Protein AF-A0A5N8YNA0-F1 (afdb_monomer)

Radius of gyration: 26.16 Å; Cα contacts (8 Å, |Δi|>4): 79; chains: 1; bounding box: 48×72×53 Å

Solvent-accessible surface area (backbone atoms only — not comparable to full-atom values): 9756 Å² total; per-residue (Å²): 136,85,87,89,78,88,77,93,72,82,58,94,90,51,89,80,83,80,86,78,63,90,90,73,64,70,81,87,75,69,88,70,89,67,92,73,86,73,81,62,95,44,101,78,60,67,81,63,88,49,55,92,20,52,41,80,66,86,53,82,101,70,38,66,44,75,40,62,75,53,34,50,51,56,52,51,52,49,51,49,53,54,43,52,50,54,51,56,63,51,47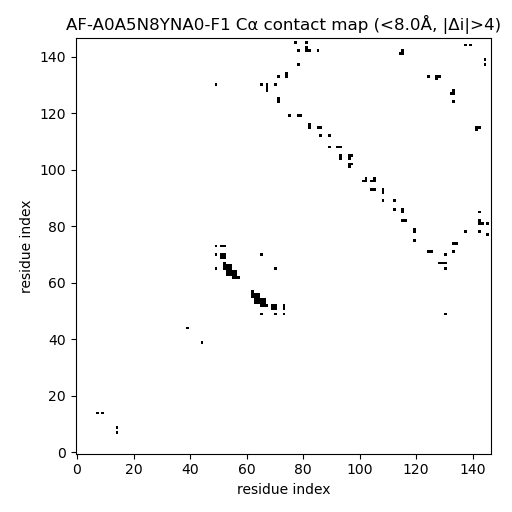,58,61,41,51,50,24,58,75,69,67,38,67,66,58,38,49,54,51,50,54,52,49,47,57,58,66,47,45,80,79,73,58,76,64,83,81,53,87,45,73,68,59,47,62,70,61,59,63,64,91,84,39,79,75,96,120

Sequence (147 aa):
MSLFARRTQLYEGYTVHIALDSSVLPYHLLGNGDPNHGSCFDPTCQDRYFRDALVWDGIAENNCRCDMPRARVIHMDRIRLVRDQALAELDVPFMLALEAGDPVEQQRITEEKQSLRDIPQTFDLSKYRTPNTLKASWPSEILPLPY

Secondary structure (DSSP, 8-state):
----------BTTB---PPP-GGG--GGG-----SS------TT---GGGGGGEEE--SSSS-EEE-HHHHHHHHHHHHHHHHHHHHHHTHHHHHHHHHHT-HHHHHHHHHHHHHHHHHHHH---TT--SHHHHHTT--TTTS----

Structure (mmCIF, N/CA/C/O backbone):
data_AF-A0A5N8YNA0-F1
#
_entry.id   AF-A0A5N8YNA0-F1
#
loop_
_atom_site.group_PDB
_atom_site.id
_atom_site.type_symbol
_atom_site.label_atom_id
_atom_site.label_alt_id
_atom_site.label_comp_id
_atom_site.label_asym_id
_atom_site.label_entity_id
_atom_site.label_seq_id
_atom_site.pdbx_PDB_ins_code
_atom_site.Cartn_x
_atom_site.Cartn_y
_atom_site.Cartn_z
_atom_site.occupancy
_atom_site.B_iso_or_equiv
_atom_site.auth_seq_id
_atom_site.auth_comp_id
_atom_site.auth_asym_id
_atom_site.auth_atom_id
_atom_site.pdbx_PDB_model_num
ATOM 1 N N . MET A 1 1 ? 29.051 -62.311 -0.668 1.00 38.31 1 MET A N 1
ATOM 2 C CA . MET A 1 1 ? 28.679 -60.902 -0.924 1.00 38.31 1 MET A CA 1
ATOM 3 C C . MET A 1 1 ? 27.684 -60.903 -2.082 1.00 38.31 1 MET A C 1
ATOM 5 O O . MET A 1 1 ? 28.098 -61.044 -3.218 1.00 38.31 1 MET A O 1
ATOM 9 N N . SER A 1 2 ? 26.406 -61.196 -1.812 1.00 31.84 2 SER A N 1
ATOM 10 C CA . SER A 1 2 ? 25.347 -60.251 -1.386 1.00 31.84 2 SER A CA 1
ATOM 11 C C . SER A 1 2 ? 24.934 -59.348 -2.555 1.00 31.84 2 SER A C 1
ATOM 13 O O . SER A 1 2 ? 25.617 -58.380 -2.847 1.00 31.84 2 SER A O 1
ATOM 15 N N . LEU A 1 3 ? 24.020 -59.836 -3.402 1.00 33.97 3 LEU A N 1
ATOM 16 C CA . LEU A 1 3 ? 22.564 -59.584 -3.345 1.00 33.97 3 LEU A CA 1
ATOM 17 C C . LEU A 1 3 ? 22.201 -58.228 -3.957 1.00 3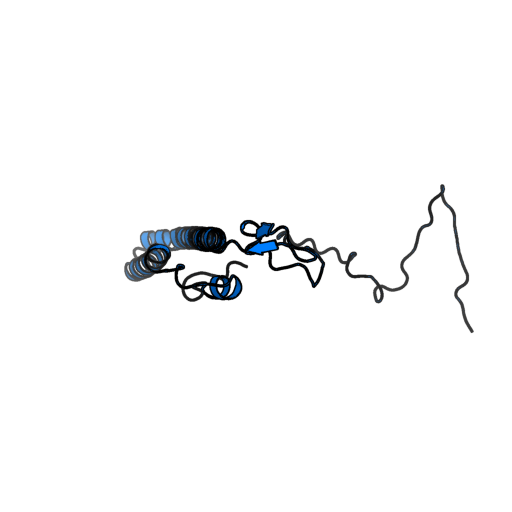3.97 3 LEU A C 1
ATOM 19 O O . LEU A 1 3 ? 22.049 -57.270 -3.226 1.00 33.97 3 LEU A O 1
ATOM 23 N N . PHE A 1 4 ? 22.004 -58.188 -5.275 1.00 35.81 4 PHE A N 1
ATOM 24 C CA . PHE A 1 4 ? 20.872 -57.489 -5.901 1.00 35.81 4 PHE A CA 1
ATOM 25 C C . PHE A 1 4 ? 20.588 -58.168 -7.244 1.00 35.81 4 PHE A C 1
ATOM 27 O O . PHE A 1 4 ? 20.894 -57.678 -8.325 1.00 35.81 4 PHE A O 1
ATOM 34 N N . ALA A 1 5 ? 20.056 -59.386 -7.150 1.00 37.16 5 ALA A N 1
ATOM 35 C CA . ALA A 1 5 ? 19.368 -60.027 -8.256 1.00 37.16 5 ALA A CA 1
ATOM 36 C C . ALA A 1 5 ? 17.862 -59.768 -8.121 1.00 37.16 5 ALA A C 1
ATOM 38 O O . ALA A 1 5 ? 17.338 -59.818 -7.008 1.00 37.16 5 ALA A O 1
ATOM 39 N N . ARG A 1 6 ? 17.196 -59.703 -9.286 1.00 39.69 6 ARG A N 1
ATOM 40 C CA . ARG A 1 6 ? 15.738 -59.768 -9.544 1.00 39.69 6 ARG A CA 1
ATOM 41 C C . ARG A 1 6 ? 15.031 -58.404 -9.484 1.00 39.69 6 ARG A C 1
ATOM 43 O O . ARG A 1 6 ? 15.315 -57.602 -8.616 1.00 39.69 6 ARG A O 1
ATOM 50 N N . ARG A 1 7 ? 14.066 -58.084 -10.349 1.00 37.31 7 ARG A N 1
ATOM 51 C CA . ARG A 1 7 ? 13.289 -58.877 -11.317 1.00 37.31 7 ARG A CA 1
ATOM 52 C C . ARG A 1 7 ? 12.689 -57.870 -12.308 1.00 37.31 7 ARG A C 1
ATOM 54 O O . ARG A 1 7 ? 11.945 -56.996 -11.883 1.00 37.31 7 ARG A O 1
ATOM 61 N N . THR A 1 8 ? 12.974 -57.970 -13.599 1.00 42.75 8 THR A N 1
ATOM 62 C CA . THR A 1 8 ? 12.179 -57.279 -14.623 1.00 42.75 8 THR A CA 1
ATOM 63 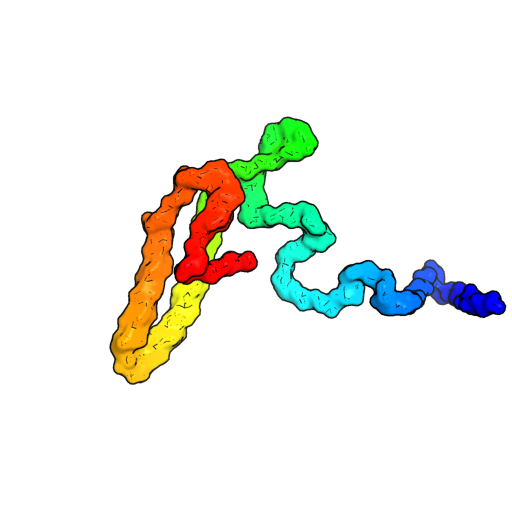C C . THR A 1 8 ? 10.910 -58.095 -14.832 1.00 42.75 8 THR A C 1
ATOM 65 O O . THR A 1 8 ? 10.965 -59.202 -15.363 1.00 42.75 8 THR A O 1
ATOM 68 N N . GLN A 1 9 ? 9.769 -57.598 -14.358 1.00 43.16 9 GLN A N 1
ATOM 69 C CA . GLN A 1 9 ? 8.468 -58.154 -14.714 1.00 43.16 9 GLN A CA 1
ATOM 70 C C . GLN A 1 9 ? 7.815 -57.172 -15.685 1.00 43.16 9 GLN A C 1
ATOM 72 O O . GLN A 1 9 ? 7.459 -56.062 -15.305 1.00 43.16 9 GLN A O 1
ATOM 77 N N . LEU A 1 10 ? 7.749 -57.561 -16.958 1.00 43.22 10 LEU A N 1
ATOM 78 C CA . LEU A 1 10 ? 6.999 -56.841 -17.980 1.00 43.22 10 LEU A CA 1
ATOM 79 C C . LEU A 1 10 ? 5.515 -57.125 -17.746 1.00 43.22 10 LEU A C 1
ATOM 81 O O . LEU A 1 10 ? 5.093 -58.278 -17.838 1.00 43.22 10 LEU A O 1
ATOM 85 N N . TYR A 1 11 ? 4.740 -56.089 -17.452 1.00 44.53 11 TYR A N 1
ATOM 86 C CA . TYR A 1 11 ? 3.291 -56.124 -17.593 1.00 44.53 11 TYR A CA 1
ATOM 87 C C . TYR A 1 11 ? 2.931 -55.078 -18.646 1.00 44.53 11 TYR A C 1
ATOM 89 O O . TYR A 1 11 ? 3.301 -53.916 -18.509 1.00 44.53 11 TYR A O 1
ATOM 97 N N . GLU A 1 12 ? 2.322 -55.536 -19.741 1.00 45.44 12 GLU A N 1
ATOM 98 C CA . GLU A 1 12 ? 1.727 -54.705 -20.800 1.00 45.44 12 GLU A CA 1
ATOM 99 C C . GLU A 1 12 ? 2.577 -53.502 -21.260 1.00 45.44 12 GLU A C 1
ATOM 101 O O . GLU A 1 12 ? 2.107 -52.375 -21.363 1.00 45.44 12 GLU A O 1
ATOM 106 N N . GLY A 1 13 ? 3.852 -53.749 -21.579 1.00 48.66 13 GLY A N 1
ATOM 107 C CA . GLY A 1 13 ? 4.647 -52.827 -22.398 1.00 48.66 13 GLY A CA 1
ATOM 108 C C . GLY A 1 13 ? 5.270 -51.613 -21.700 1.00 48.66 13 GLY A C 1
ATOM 109 O O . GLY A 1 13 ? 5.874 -50.803 -22.399 1.00 48.66 13 GLY A O 1
ATOM 110 N N . TYR A 1 14 ? 5.219 -51.494 -20.367 1.00 39.84 14 TYR A N 1
ATOM 111 C CA . TYR A 1 14 ? 5.903 -50.410 -19.642 1.00 39.84 14 TYR A CA 1
ATOM 112 C C . TYR A 1 14 ? 6.852 -50.914 -18.546 1.00 39.84 14 TYR A C 1
ATOM 114 O O . TYR A 1 14 ? 6.566 -51.868 -17.821 1.00 39.84 14 TYR A O 1
ATOM 122 N N . THR A 1 15 ? 8.003 -50.245 -18.418 1.00 41.34 15 THR A N 1
ATOM 123 C CA . THR A 1 15 ? 9.001 -50.488 -17.366 1.00 41.34 15 THR A CA 1
ATOM 124 C C . THR A 1 15 ? 8.597 -49.743 -16.095 1.00 41.34 15 THR A C 1
ATOM 126 O O . THR A 1 15 ? 8.532 -48.516 -16.094 1.00 41.34 15 THR A O 1
ATOM 129 N N . VAL A 1 16 ? 8.351 -50.463 -14.998 1.00 45.81 16 VAL A N 1
ATOM 130 C CA . VAL A 1 16 ? 8.077 -49.858 -13.684 1.00 45.81 16 VAL A CA 1
ATOM 131 C C . VAL A 1 16 ? 9.373 -49.784 -12.878 1.00 45.81 16 VAL A C 1
ATOM 133 O O . VAL A 1 16 ? 9.986 -50.809 -12.580 1.00 45.81 16 VAL A O 1
ATOM 136 N N . HIS A 1 17 ? 9.782 -48.570 -12.507 1.00 39.88 17 HIS A N 1
ATOM 137 C CA . HIS A 1 17 ? 10.878 -48.337 -11.568 1.00 39.88 17 HIS A CA 1
ATOM 138 C C . HIS A 1 17 ? 10.311 -48.269 -10.146 1.00 39.88 17 HIS A C 1
ATOM 140 O O . HIS A 1 17 ? 9.611 -47.324 -9.794 1.00 39.88 17 HIS A O 1
ATOM 146 N N . ILE A 1 18 ? 10.601 -49.278 -9.325 1.00 49.09 18 ILE A N 1
ATOM 147 C CA . ILE A 1 18 ? 10.317 -49.241 -7.885 1.00 49.09 18 ILE A CA 1
ATOM 148 C C . ILE A 1 18 ? 11.488 -48.509 -7.223 1.00 49.09 18 ILE A C 1
ATOM 150 O O . ILE A 1 18 ? 12.630 -48.956 -7.326 1.00 49.09 18 ILE A O 1
ATOM 154 N N . ALA A 1 19 ? 11.214 -47.365 -6.594 1.00 41.75 19 ALA A N 1
ATOM 155 C CA . ALA A 1 19 ? 12.227 -46.553 -5.928 1.00 41.75 19 ALA A CA 1
ATOM 156 C C . ALA A 1 19 ? 12.836 -47.310 -4.734 1.00 41.75 19 ALA A C 1
ATOM 158 O O . ALA A 1 19 ? 12.128 -47.706 -3.808 1.00 41.75 19 ALA A O 1
ATOM 159 N N . LEU A 1 20 ? 14.154 -47.510 -4.770 1.00 39.19 20 LEU A N 1
ATOM 160 C CA . LEU A 1 20 ? 14.951 -47.913 -3.615 1.00 39.19 20 LEU A CA 1
ATOM 161 C C . LEU A 1 20 ? 15.303 -46.650 -2.821 1.00 39.19 20 LEU A C 1
ATOM 163 O O . LEU A 1 20 ? 15.892 -45.739 -3.388 1.00 39.19 20 LEU A O 1
ATOM 167 N N . ASP A 1 21 ? 14.949 -46.658 -1.535 1.00 45.09 21 ASP A N 1
ATOM 168 C CA . ASP A 1 21 ? 15.372 -45.732 -0.475 1.00 45.09 21 ASP A CA 1
ATOM 169 C C . ASP A 1 21 ? 15.074 -44.230 -0.711 1.00 45.09 21 ASP A C 1
ATOM 171 O O . ASP A 1 21 ? 15.608 -43.557 -1.592 1.00 45.09 21 ASP A O 1
ATOM 175 N N . SER A 1 22 ? 14.219 -43.674 0.150 1.00 48.72 22 SER A N 1
ATOM 176 C CA . SER A 1 22 ? 13.772 -42.274 0.158 1.00 48.72 22 SER A CA 1
ATOM 177 C C . SER A 1 22 ? 14.888 -41.235 0.344 1.00 48.72 22 SER A C 1
ATOM 179 O O . SER A 1 22 ? 14.612 -40.039 0.327 1.00 48.72 22 SER A O 1
ATOM 181 N N . SER A 1 23 ? 16.138 -41.658 0.529 1.00 45.56 23 SER A N 1
ATOM 182 C CA . SER A 1 23 ? 17.300 -40.783 0.711 1.00 45.56 23 SER A CA 1
ATOM 183 C C . SER A 1 23 ? 17.969 -40.309 -0.590 1.00 45.56 23 SER A C 1
ATOM 185 O O . SER A 1 23 ? 18.884 -39.490 -0.529 1.00 45.56 23 SER A O 1
ATOM 187 N N . VAL A 1 24 ? 17.503 -40.748 -1.769 1.00 47.00 24 VAL A N 1
ATOM 188 C CA . VAL A 1 24 ? 18.045 -40.311 -3.081 1.00 47.00 24 VAL A CA 1
ATOM 189 C C . VAL A 1 24 ? 16.951 -39.801 -4.029 1.00 47.00 24 VAL A C 1
ATOM 191 O O . VAL A 1 24 ? 17.120 -39.774 -5.247 1.00 47.00 24 VAL A O 1
ATOM 194 N N . LEU A 1 25 ? 15.798 -39.382 -3.502 1.00 37.72 25 LEU A N 1
ATOM 195 C CA . LEU A 1 25 ? 14.750 -38.828 -4.355 1.00 37.72 25 LEU A CA 1
ATOM 196 C C . LEU A 1 25 ? 15.104 -37.386 -4.761 1.00 37.72 25 LEU A C 1
ATOM 198 O O . LEU A 1 25 ? 15.239 -36.528 -3.885 1.00 37.72 25 LEU A O 1
ATOM 202 N N . PRO A 1 26 ? 15.237 -37.076 -6.068 1.00 42.22 26 PRO A N 1
ATOM 203 C CA . PRO A 1 26 ? 15.299 -35.694 -6.519 1.00 42.22 26 PRO A CA 1
ATOM 204 C C . PRO A 1 26 ? 14.019 -34.986 -6.069 1.00 42.22 26 PRO A C 1
ATOM 206 O O . PRO A 1 26 ? 12.926 -35.540 -6.201 1.00 42.22 26 PRO A O 1
ATOM 209 N N . TYR A 1 27 ? 14.188 -33.769 -5.552 1.00 44.00 27 TYR A N 1
ATOM 210 C CA . TYR A 1 27 ? 13.228 -32.898 -4.853 1.00 44.00 27 TYR A CA 1
ATOM 211 C C . TYR A 1 27 ? 11.795 -32.799 -5.424 1.00 44.00 27 TYR A C 1
ATOM 213 O O . TYR A 1 27 ? 10.919 -32.240 -4.773 1.00 44.00 27 TYR A O 1
ATOM 221 N N . HIS A 1 28 ? 11.532 -33.305 -6.630 1.00 38.16 28 HIS A N 1
ATOM 222 C CA . HIS A 1 28 ? 10.266 -33.165 -7.349 1.00 38.16 28 HIS A CA 1
ATOM 223 C C . HIS A 1 28 ? 9.132 -34.096 -6.870 1.00 38.16 28 HIS A C 1
ATOM 225 O O . HIS A 1 28 ? 8.017 -33.984 -7.369 1.00 38.16 28 HIS A O 1
ATOM 231 N N . LEU A 1 29 ? 9.390 -35.008 -5.922 1.00 38.44 29 LEU A N 1
ATOM 232 C CA . LEU A 1 29 ? 8.398 -35.974 -5.412 1.00 38.44 29 LEU A CA 1
ATOM 233 C C . LEU A 1 29 ? 8.114 -35.854 -3.907 1.00 38.44 29 LEU A C 1
ATOM 235 O O . LEU A 1 29 ? 7.569 -36.777 -3.307 1.00 38.44 29 LEU A O 1
ATOM 239 N N . LEU A 1 30 ? 8.431 -34.716 -3.289 1.00 33.97 30 LEU A N 1
ATOM 240 C CA . LEU A 1 30 ? 7.857 -34.356 -1.993 1.00 33.97 30 LEU A CA 1
ATOM 241 C C . LEU A 1 30 ? 6.713 -33.382 -2.250 1.00 33.97 30 LEU A C 1
ATOM 243 O O . LEU A 1 30 ? 6.890 -32.168 -2.279 1.00 33.97 30 LEU A O 1
ATOM 247 N N . GLY A 1 31 ? 5.539 -33.954 -2.515 1.00 37.50 31 GLY A N 1
ATOM 248 C CA . GLY A 1 31 ? 4.293 -33.217 -2.632 1.00 37.50 31 GLY A CA 1
ATOM 249 C C . GLY A 1 31 ? 3.968 -32.490 -1.332 1.00 37.50 31 GLY A C 1
ATOM 250 O O . GLY A 1 31 ? 3.317 -33.052 -0.463 1.00 37.50 31 GLY A O 1
ATOM 251 N N . ASN A 1 32 ? 4.380 -31.229 -1.256 1.00 35.12 32 ASN A N 1
ATOM 252 C CA . ASN A 1 32 ? 3.733 -30.197 -0.464 1.00 35.12 32 ASN A CA 1
ATOM 253 C C . ASN A 1 32 ? 3.275 -29.133 -1.461 1.00 35.12 32 ASN A C 1
ATOM 255 O O . ASN A 1 32 ? 4.076 -28.332 -1.938 1.00 35.12 32 ASN A O 1
ATOM 259 N N . GLY A 1 33 ? 2.000 -29.188 -1.844 1.00 41.12 33 GLY A N 1
ATOM 260 C CA . GLY A 1 33 ? 1.384 -28.129 -2.634 1.00 41.12 33 GLY A CA 1
ATOM 261 C C . GLY A 1 33 ? 1.378 -26.832 -1.829 1.00 41.12 33 GLY A C 1
ATOM 262 O O . GLY A 1 33 ? 0.679 -26.744 -0.823 1.00 41.12 33 GLY A O 1
ATOM 263 N N . ASP A 1 34 ? 2.160 -25.849 -2.268 1.00 40.62 34 ASP A N 1
ATOM 264 C CA . ASP A 1 34 ? 2.088 -24.471 -1.785 1.00 40.62 34 ASP A CA 1
ATOM 265 C C . ASP A 1 34 ? 1.079 -23.701 -2.665 1.00 40.62 34 ASP A C 1
ATOM 267 O O . ASP A 1 34 ? 1.224 -23.706 -3.894 1.00 40.62 34 ASP A O 1
ATOM 271 N N . PRO A 1 35 ? 0.035 -23.065 -2.097 1.00 41.31 35 PRO A N 1
ATOM 272 C CA . PRO A 1 35 ? -0.945 -22.303 -2.869 1.00 41.31 35 PRO A CA 1
ATOM 273 C C . PRO A 1 35 ? -0.368 -21.044 -3.537 1.00 41.31 35 PRO A C 1
ATOM 275 O O . PRO A 1 35 ? -1.026 -20.468 -4.405 1.00 41.31 35 PRO A O 1
ATOM 278 N N . ASN A 1 36 ? 0.848 -20.616 -3.194 1.00 44.38 36 ASN A N 1
ATOM 279 C CA . ASN A 1 36 ? 1.458 -19.408 -3.741 1.00 44.38 36 ASN A CA 1
ATOM 280 C C . ASN A 1 36 ? 2.396 -19.741 -4.908 1.00 44.38 36 ASN A C 1
ATOM 282 O O . ASN A 1 36 ? 3.615 -19.832 -4.767 1.00 44.38 36 ASN A O 1
ATOM 286 N N . HIS A 1 37 ? 1.819 -19.910 -6.101 1.00 36.53 37 HIS A N 1
ATOM 287 C CA . HIS A 1 37 ? 2.548 -20.164 -7.347 1.00 36.53 37 HIS A CA 1
ATOM 288 C C . HIS A 1 37 ? 3.471 -18.994 -7.752 1.00 36.53 37 HIS A C 1
ATOM 290 O O . HIS A 1 37 ? 3.158 -18.175 -8.616 1.00 36.53 37 HIS A O 1
ATOM 296 N N . GLY A 1 38 ? 4.666 -18.982 -7.163 1.00 42.62 38 GLY A N 1
ATOM 297 C CA . GLY A 1 38 ? 5.887 -18.343 -7.656 1.00 42.62 38 GLY A CA 1
ATOM 298 C C . GLY A 1 38 ? 6.986 -19.354 -8.017 1.00 42.62 38 GLY A C 1
ATOM 299 O O . GLY A 1 38 ? 8.104 -18.955 -8.335 1.00 42.62 38 GLY A O 1
ATOM 300 N N . SER A 1 39 ? 6.707 -20.661 -7.987 1.00 44.84 39 SER A N 1
ATOM 301 C CA . SER A 1 39 ? 7.730 -21.706 -8.100 1.00 44.84 39 SER A CA 1
ATOM 302 C C . SER A 1 39 ? 8.149 -21.977 -9.550 1.00 44.84 39 SER A C 1
ATOM 304 O O . SER A 1 39 ? 7.726 -22.931 -10.200 1.00 44.84 39 SER A O 1
ATOM 306 N N . CYS A 1 40 ? 9.044 -21.149 -10.069 1.00 43.72 40 CYS A N 1
ATOM 307 C CA . CYS A 1 40 ? 10.093 -21.662 -10.945 1.00 43.72 40 CYS A CA 1
ATOM 308 C C . CYS A 1 40 ? 11.134 -22.327 -10.041 1.00 43.72 40 CYS A C 1
ATOM 310 O O . CYS A 1 40 ? 11.852 -21.646 -9.316 1.00 43.72 40 CYS A O 1
ATOM 312 N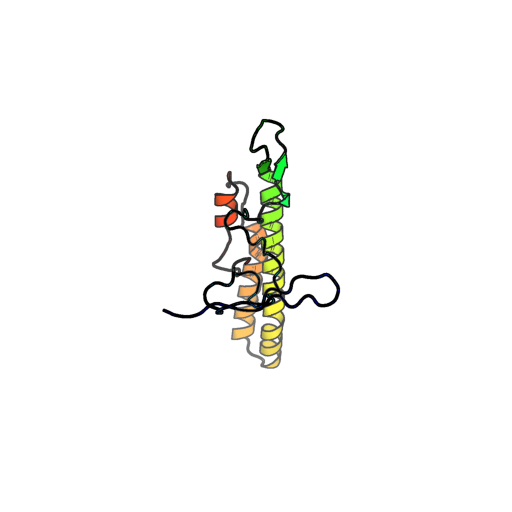 N . PHE A 1 41 ? 11.193 -23.655 -10.063 1.00 42.00 41 PHE A N 1
ATOM 313 C CA . PHE A 1 41 ? 12.157 -24.456 -9.305 1.00 42.00 41 PHE A CA 1
ATOM 314 C C . PHE A 1 41 ? 13.549 -24.426 -9.974 1.00 42.00 41 PHE A C 1
ATOM 316 O O . PHE A 1 41 ? 14.151 -25.452 -10.271 1.00 42.00 41 PHE A O 1
ATOM 323 N N . ASP A 1 42 ? 14.036 -23.230 -10.288 1.00 41.6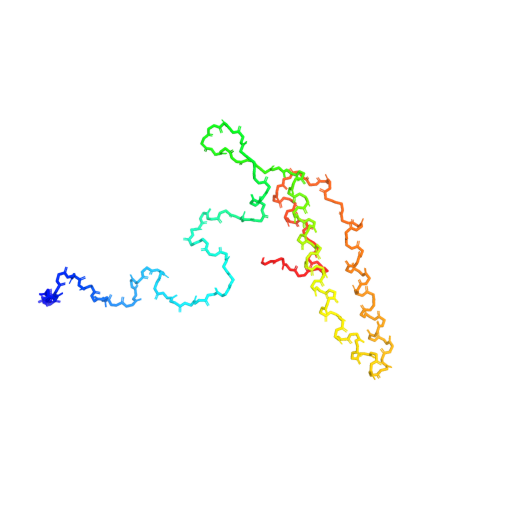2 42 ASP A N 1
ATOM 324 C CA . ASP A 1 42 ? 15.375 -22.984 -10.817 1.00 41.62 42 ASP A CA 1
ATOM 325 C C . ASP A 1 42 ? 16.052 -21.988 -9.861 1.00 41.62 42 ASP A C 1
ATOM 327 O O . ASP A 1 42 ? 15.499 -20.908 -9.645 1.00 41.62 42 ASP A O 1
ATOM 331 N N . PRO A 1 43 ? 17.214 -22.307 -9.257 1.00 47.72 43 PRO A N 1
ATOM 332 C CA . PRO A 1 43 ? 17.939 -21.379 -8.385 1.00 47.72 43 PRO A CA 1
ATOM 333 C C . PRO A 1 43 ? 18.409 -20.107 -9.113 1.00 47.72 43 PRO A C 1
ATOM 335 O O . PRO A 1 43 ? 18.784 -19.133 -8.464 1.00 47.72 43 PRO A O 1
ATOM 338 N N . THR A 1 44 ? 18.370 -20.088 -10.449 1.00 45.88 44 THR A N 1
ATOM 339 C CA . THR A 1 44 ? 18.601 -18.901 -11.282 1.00 45.88 44 THR A CA 1
ATOM 340 C C . THR A 1 44 ? 17.315 -18.174 -11.665 1.00 45.88 44 THR A C 1
ATOM 342 O O . THR A 1 44 ? 17.375 -17.191 -12.407 1.00 45.88 44 THR A O 1
ATOM 345 N N . CYS A 1 45 ? 16.150 -18.616 -11.172 1.00 49.91 45 CYS A N 1
ATOM 346 C CA . CYS A 1 45 ? 14.884 -17.980 -11.486 1.00 49.91 45 CYS A CA 1
ATOM 347 C C . CYS A 1 45 ? 14.846 -16.556 -10.936 1.00 49.91 45 CYS A C 1
ATOM 349 O O . CYS A 1 45 ? 14.586 -16.291 -9.764 1.00 49.91 45 CYS A O 1
ATOM 351 N N . GLN A 1 46 ? 15.130 -15.647 -11.854 1.00 55.84 46 GLN A N 1
ATOM 352 C CA . GLN A 1 46 ? 15.264 -14.223 -11.657 1.00 55.84 46 GLN A CA 1
ATOM 353 C C . GLN A 1 46 ? 14.033 -13.662 -10.947 1.00 55.84 46 GLN A C 1
ATOM 355 O O . GLN A 1 46 ? 12.892 -13.940 -11.331 1.00 55.84 46 GLN A O 1
ATOM 360 N N . ASP A 1 47 ? 14.302 -12.838 -9.938 1.00 63.53 47 ASP A N 1
ATOM 361 C CA . ASP A 1 47 ? 13.354 -11.951 -9.280 1.00 63.53 47 ASP A CA 1
ATOM 362 C C . ASP A 1 47 ? 12.311 -11.406 -10.275 1.00 63.53 47 ASP A C 1
ATOM 364 O O . ASP A 1 47 ? 12.601 -10.548 -11.113 1.00 63.53 47 ASP A O 1
ATOM 368 N N . ARG A 1 48 ? 11.073 -11.917 -10.204 1.00 72.75 48 ARG A N 1
ATOM 369 C CA . ARG A 1 48 ? 9.991 -11.523 -11.124 1.00 72.75 48 ARG A CA 1
ATOM 370 C C . ARG A 1 48 ? 9.388 -10.166 -10.766 1.00 72.75 48 ARG A C 1
ATOM 372 O O . ARG A 1 48 ? 8.434 -9.746 -11.421 1.00 72.75 48 ARG A O 1
ATOM 379 N N . TYR A 1 49 ? 9.929 -9.467 -9.763 1.00 81.81 49 TYR A N 1
ATOM 380 C CA . TYR A 1 49 ? 9.370 -8.216 -9.269 1.00 81.81 49 TYR A CA 1
ATOM 381 C C . TYR A 1 49 ? 9.171 -7.191 -10.396 1.00 81.81 49 TYR A C 1
ATOM 383 O O . TYR A 1 49 ? 8.117 -6.568 -10.460 1.00 81.81 49 TYR A O 1
ATOM 391 N N . PHE A 1 50 ? 10.112 -7.066 -11.330 1.00 84.31 50 PHE A N 1
ATOM 392 C CA . PHE A 1 50 ? 10.005 -6.136 -12.463 1.00 84.31 50 PHE A CA 1
ATOM 393 C C . PHE A 1 50 ? 9.828 -6.829 -13.814 1.00 84.31 50 PHE A C 1
ATOM 395 O O . PHE A 1 50 ? 10.153 -6.242 -14.842 1.00 84.31 50 PHE A O 1
ATOM 402 N N . ARG A 1 51 ? 9.299 -8.060 -13.836 1.00 84.56 51 ARG A N 1
ATOM 403 C CA . ARG A 1 51 ? 9.103 -8.823 -15.078 1.00 84.56 51 ARG A CA 1
ATOM 404 C C . ARG A 1 51 ? 8.334 -8.023 -16.134 1.00 84.56 51 ARG A C 1
ATOM 406 O O . ARG A 1 51 ? 8.764 -7.983 -17.280 1.00 84.56 51 ARG A O 1
ATOM 413 N N . ASP A 1 52 ? 7.272 -7.327 -15.733 1.00 83.19 52 ASP A N 1
ATOM 414 C CA . ASP A 1 52 ? 6.438 -6.547 -16.658 1.00 83.19 52 ASP A CA 1
ATOM 415 C C . ASP A 1 52 ? 7.087 -5.226 -17.107 1.00 83.19 52 ASP A C 1
ATOM 417 O O . ASP A 1 52 ? 6.563 -4.564 -17.998 1.00 83.19 52 ASP A O 1
ATOM 421 N N . ALA A 1 53 ? 8.221 -4.831 -16.515 1.00 86.94 53 ALA A N 1
ATOM 422 C CA . ALA A 1 53 ? 9.035 -3.698 -16.957 1.00 86.94 53 ALA A CA 1
ATOM 423 C C . ALA A 1 53 ? 10.222 -4.113 -17.837 1.00 86.94 53 ALA A C 1
ATOM 425 O O . ALA A 1 53 ? 10.962 -3.243 -18.292 1.00 86.94 53 ALA A O 1
ATOM 426 N N . LEU A 1 54 ? 10.439 -5.409 -18.080 1.00 84.94 54 LEU A N 1
ATOM 427 C CA . LEU A 1 54 ? 11.521 -5.850 -18.952 1.00 84.94 54 LEU A CA 1
ATOM 428 C C . LEU A 1 54 ? 11.190 -5.539 -20.415 1.00 84.94 54 LEU A C 1
ATOM 430 O O . LEU A 1 54 ? 10.120 -5.877 -20.919 1.00 84.94 54 LEU A O 1
ATOM 434 N N . VAL A 1 55 ? 12.136 -4.898 -21.092 1.00 84.88 55 VAL A N 1
ATOM 435 C CA . VAL A 1 55 ? 12.072 -4.533 -22.506 1.00 84.88 55 VAL A CA 1
ATOM 436 C C . VAL A 1 55 ? 13.260 -5.155 -23.224 1.00 84.88 55 VAL A C 1
ATOM 438 O O . VAL A 1 55 ? 14.375 -5.192 -22.700 1.00 84.88 55 VAL A O 1
ATOM 441 N N . TRP A 1 56 ? 13.006 -5.658 -24.428 1.00 80.69 56 TRP A N 1
ATOM 442 C CA . TRP A 1 56 ? 14.030 -6.228 -25.290 1.00 80.69 56 TRP A CA 1
ATOM 443 C C . TRP A 1 56 ? 14.867 -5.133 -25.964 1.00 80.69 56 TRP A C 1
ATOM 445 O O . TRP A 1 56 ? 14.310 -4.245 -26.609 1.00 80.69 56 TRP A O 1
ATOM 455 N N . ASP A 1 57 ? 16.191 -5.237 -25.867 1.00 71.44 57 ASP A N 1
ATOM 456 C CA . ASP A 1 57 ? 17.160 -4.262 -26.387 1.00 71.44 57 ASP A CA 1
ATOM 457 C C . ASP A 1 57 ? 17.879 -4.688 -27.672 1.00 71.44 57 ASP A C 1
ATOM 459 O O . ASP A 1 57 ? 18.637 -3.910 -28.241 1.00 71.44 57 ASP A O 1
ATOM 463 N N . GLY A 1 58 ? 17.642 -5.900 -28.181 1.00 66.88 58 GLY A N 1
ATOM 464 C CA . GLY A 1 58 ? 18.110 -6.297 -29.518 1.00 66.88 58 GLY A CA 1
ATOM 465 C C . GLY A 1 58 ? 19.617 -6.518 -29.704 1.00 66.88 58 GLY A C 1
ATOM 466 O O . GLY A 1 58 ? 20.010 -6.887 -30.807 1.00 66.88 58 GLY A O 1
ATOM 467 N N . ILE A 1 59 ? 20.451 -6.361 -28.672 1.00 56.75 59 ILE A N 1
ATOM 468 C CA . ILE A 1 59 ? 21.911 -6.579 -28.723 1.00 56.75 59 ILE A CA 1
ATOM 469 C C . ILE A 1 59 ? 22.261 -7.840 -27.910 1.00 56.75 59 ILE A C 1
ATOM 471 O O . ILE A 1 59 ? 21.826 -7.926 -26.770 1.00 56.75 59 ILE A O 1
ATOM 475 N N . ALA A 1 60 ? 22.994 -8.785 -28.525 1.00 54.62 60 ALA A N 1
ATOM 476 C CA . ALA A 1 60 ? 23.179 -10.219 -28.202 1.00 54.62 60 ALA A CA 1
ATOM 477 C C . ALA A 1 60 ? 23.394 -10.685 -26.731 1.00 54.62 60 ALA A C 1
ATOM 479 O O . ALA A 1 60 ? 23.836 -9.934 -25.870 1.00 54.62 60 ALA A O 1
ATOM 480 N N . GLU A 1 61 ? 23.106 -11.986 -26.521 1.00 53.19 61 GLU A N 1
ATOM 481 C CA . GLU A 1 61 ? 23.333 -12.878 -25.357 1.00 53.19 61 GLU A CA 1
ATOM 482 C C . GLU A 1 61 ? 23.007 -12.346 -23.939 1.00 53.19 61 GLU A C 1
ATOM 484 O O . GLU A 1 61 ? 23.613 -12.790 -22.975 1.00 53.19 61 GLU A O 1
ATOM 489 N N . ASN A 1 62 ? 22.057 -11.412 -23.779 1.00 55.12 62 ASN A N 1
ATOM 490 C CA . ASN A 1 62 ? 21.269 -11.144 -22.547 1.00 55.12 62 ASN A CA 1
ATOM 491 C C . ASN A 1 62 ? 20.414 -9.874 -22.742 1.00 55.12 62 ASN A C 1
ATOM 493 O O . ASN A 1 62 ? 20.537 -8.872 -22.040 1.00 55.12 62 ASN A O 1
ATOM 497 N N . ASN A 1 63 ? 19.542 -9.906 -23.748 1.00 65.69 63 ASN A N 1
ATOM 498 C CA . ASN A 1 63 ? 18.997 -8.709 -24.396 1.00 65.69 63 ASN A CA 1
ATOM 499 C C . ASN A 1 63 ? 17.773 -8.093 -23.687 1.00 65.69 63 ASN A C 1
ATOM 501 O O . ASN A 1 63 ? 16.955 -7.462 -24.353 1.00 65.69 63 ASN A O 1
ATOM 505 N N . CYS A 1 64 ? 17.587 -8.286 -22.381 1.00 71.88 64 CYS A N 1
ATOM 506 C CA . CYS A 1 64 ? 16.457 -7.712 -21.642 1.00 71.88 64 CYS A CA 1
ATOM 507 C C . CYS A 1 64 ? 16.957 -6.659 -20.648 1.00 71.88 64 CYS A C 1
ATOM 509 O O . CYS A 1 64 ? 17.675 -6.996 -19.708 1.00 71.88 64 CYS A O 1
ATOM 511 N N . ARG A 1 65 ? 16.534 -5.398 -20.802 1.00 77.50 65 ARG A N 1
ATOM 512 C CA . ARG A 1 65 ? 16.751 -4.342 -19.799 1.00 77.50 65 ARG A CA 1
ATOM 513 C C . ARG A 1 65 ? 15.470 -4.013 -19.053 1.00 77.50 65 ARG A C 1
ATOM 515 O O . ARG A 1 65 ? 14.375 -4.184 -19.575 1.00 77.50 65 ARG A O 1
ATOM 522 N N . CYS A 1 66 ? 15.598 -3.460 -17.853 1.00 83.62 66 CYS A N 1
ATOM 523 C CA . CYS A 1 66 ? 14.455 -2.926 -17.121 1.00 83.62 66 CYS A CA 1
ATOM 524 C C . CYS A 1 66 ? 14.157 -1.481 -17.555 1.00 83.62 66 CYS A C 1
ATOM 526 O O . CYS A 1 66 ? 15.013 -0.599 -17.450 1.00 83.62 66 CYS A O 1
ATOM 528 N N . ASP A 1 67 ? 12.935 -1.230 -18.018 1.00 87.75 67 ASP A N 1
ATOM 529 C CA . ASP A 1 67 ? 12.392 0.109 -18.224 1.00 87.75 67 ASP A CA 1
ATOM 530 C C . ASP A 1 67 ? 12.084 0.746 -16.860 1.00 87.75 67 ASP A C 1
ATOM 532 O O . ASP A 1 67 ? 11.088 0.433 -16.208 1.00 87.75 67 ASP A O 1
ATOM 536 N N . MET A 1 68 ? 12.967 1.640 -16.407 1.00 88.69 68 MET A N 1
ATOM 537 C CA . MET A 1 68 ? 12.857 2.291 -15.098 1.00 88.69 68 MET A CA 1
ATOM 538 C C . MET A 1 68 ? 11.561 3.102 -14.911 1.00 88.69 68 MET A C 1
ATOM 540 O O . MET A 1 68 ? 10.952 2.972 -13.848 1.00 88.69 68 MET A O 1
ATOM 544 N N . PRO A 1 69 ? 11.106 3.936 -15.870 1.00 92.69 69 PRO A N 1
ATOM 545 C CA . PRO A 1 69 ? 9.765 4.520 -15.836 1.00 92.69 69 PRO A CA 1
ATOM 546 C C . PRO A 1 69 ? 8.657 3.502 -15.550 1.00 92.69 69 PRO A C 1
ATOM 548 O O . PRO A 1 69 ? 7.891 3.693 -14.604 1.00 92.69 69 PRO A O 1
ATOM 551 N N . ARG A 1 70 ? 8.611 2.394 -16.299 1.00 89.50 70 ARG A N 1
ATOM 552 C CA . ARG A 1 70 ? 7.595 1.348 -16.110 1.00 89.50 70 ARG A CA 1
ATOM 553 C C . ARG A 1 70 ? 7.750 0.624 -14.771 1.00 89.50 70 ARG A C 1
ATOM 555 O O . ARG A 1 70 ? 6.759 0.353 -14.098 1.00 89.50 70 ARG A O 1
ATOM 562 N N . ALA A 1 71 ? 8.984 0.385 -14.338 1.00 90.19 71 ALA A N 1
ATOM 563 C CA . ALA A 1 71 ? 9.293 -0.224 -13.050 1.00 90.19 71 ALA A CA 1
ATOM 564 C C . ALA A 1 71 ? 8.785 0.615 -11.868 1.00 90.19 71 ALA A C 1
ATOM 566 O O . ALA A 1 71 ? 8.238 0.056 -10.919 1.00 90.19 71 ALA A O 1
ATOM 567 N N . ARG A 1 72 ? 8.910 1.950 -11.922 1.00 92.69 72 ARG A N 1
ATOM 568 C CA . ARG A 1 72 ? 8.383 2.844 -10.871 1.00 92.69 72 ARG A CA 1
ATOM 569 C C . ARG A 1 72 ? 6.865 2.770 -10.761 1.00 92.69 72 ARG A C 1
ATOM 571 O O . ARG A 1 72 ? 6.354 2.766 -9.647 1.00 92.69 72 ARG A O 1
ATOM 578 N N . VAL A 1 73 ? 6.167 2.679 -11.895 1.00 92.50 73 VAL A N 1
ATOM 579 C CA . VAL A 1 73 ? 4.707 2.505 -11.917 1.00 92.50 73 VAL A CA 1
ATOM 580 C C . VAL A 1 73 ? 4.329 1.185 -11.247 1.00 92.50 73 VAL A C 1
ATOM 582 O O . VAL A 1 73 ? 3.587 1.203 -10.274 1.00 92.50 73 VAL A O 1
ATOM 585 N N . ILE A 1 74 ? 4.941 0.069 -11.664 1.00 88.75 74 ILE A N 1
ATOM 586 C CA . ILE A 1 74 ? 4.693 -1.257 -11.067 1.00 88.75 74 ILE A CA 1
ATOM 587 C C . ILE A 1 74 ? 4.972 -1.262 -9.558 1.00 88.75 74 ILE A C 1
ATOM 589 O O . ILE A 1 74 ? 4.212 -1.839 -8.783 1.00 88.75 74 ILE A O 1
ATOM 593 N N . HIS A 1 75 ? 6.066 -0.631 -9.128 1.00 90.44 75 HIS A N 1
ATOM 594 C CA . HIS A 1 75 ? 6.425 -0.559 -7.715 1.00 90.44 75 HIS A CA 1
ATOM 595 C C . HIS A 1 75 ? 5.385 0.230 -6.909 1.00 90.44 75 HIS A C 1
ATOM 597 O O . HIS A 1 75 ? 4.927 -0.245 -5.872 1.00 90.44 75 HIS A O 1
ATOM 603 N N . MET A 1 76 ? 4.958 1.393 -7.411 1.00 91.88 76 MET A N 1
ATOM 604 C CA . MET A 1 76 ? 3.917 2.197 -6.770 1.00 91.88 76 MET A CA 1
ATOM 605 C C . MET A 1 76 ? 2.565 1.474 -6.744 1.00 91.88 76 MET A C 1
ATOM 607 O O . MET A 1 76 ? 1.859 1.532 -5.741 1.00 91.88 76 MET A O 1
ATOM 611 N N . ASP A 1 77 ? 2.204 0.756 -7.806 1.00 91.44 77 ASP A N 1
ATOM 612 C CA . ASP A 1 77 ? 0.953 -0.005 -7.853 1.00 91.44 77 ASP A CA 1
ATOM 613 C C . ASP A 1 77 ? 0.941 -1.151 -6.837 1.00 91.44 77 ASP A C 1
ATOM 615 O O . ASP A 1 77 ? -0.077 -1.393 -6.193 1.00 91.44 77 ASP A O 1
ATOM 619 N N . ARG A 1 78 ? 2.087 -1.797 -6.596 1.00 88.81 78 ARG A N 1
ATOM 620 C CA . ARG A 1 78 ? 2.213 -2.783 -5.513 1.00 88.81 78 ARG A CA 1
ATOM 621 C C . ARG A 1 78 ? 2.118 -2.161 -4.128 1.00 88.81 78 ARG A C 1
ATOM 623 O O . ARG A 1 78 ? 1.465 -2.737 -3.267 1.00 88.81 78 ARG A O 1
ATOM 630 N N . ILE A 1 79 ? 2.727 -0.994 -3.918 1.00 90.12 79 ILE A N 1
ATOM 631 C CA . ILE A 1 79 ? 2.571 -0.239 -2.665 1.00 90.12 79 ILE A CA 1
ATOM 632 C C . ILE A 1 79 ? 1.090 0.068 -2.424 1.00 90.12 79 ILE A C 1
ATOM 634 O O . ILE A 1 79 ? 0.593 -0.152 -1.325 1.00 90.12 79 ILE A O 1
ATOM 638 N N . ARG A 1 80 ? 0.367 0.522 -3.455 1.00 92.75 80 ARG A N 1
ATOM 639 C CA . ARG A 1 80 ? -1.077 0.793 -3.374 1.00 92.75 80 ARG A CA 1
ATOM 640 C C . ARG A 1 80 ? -1.875 -0.464 -3.040 1.00 92.75 80 ARG A C 1
ATOM 642 O O . ARG A 1 80 ? -2.710 -0.398 -2.151 1.00 92.75 80 ARG A O 1
ATOM 649 N N . LEU A 1 81 ? -1.574 -1.591 -3.686 1.00 90.19 81 LEU A N 1
ATOM 650 C CA . LEU A 1 81 ? -2.234 -2.873 -3.424 1.00 90.19 81 LEU A CA 1
ATOM 651 C C . LEU A 1 81 ? -2.098 -3.290 -1.951 1.00 90.19 81 LEU A C 1
ATOM 653 O O . LEU A 1 81 ? -3.096 -3.565 -1.292 1.00 90.19 81 LEU A O 1
ATOM 657 N N . VAL A 1 82 ? -0.868 -3.305 -1.431 1.00 90.44 82 VAL A N 1
ATOM 658 C CA . VAL A 1 82 ? -0.597 -3.719 -0.046 1.00 90.44 82 VAL A CA 1
ATOM 659 C C . VAL A 1 82 ? -1.185 -2.718 0.951 1.00 90.44 82 VAL A C 1
ATOM 661 O O . VAL A 1 82 ? -1.766 -3.117 1.956 1.00 90.44 82 VAL A O 1
ATOM 664 N N . ARG A 1 83 ? -1.103 -1.416 0.657 1.00 93.25 83 ARG A N 1
ATOM 665 C CA . ARG A 1 83 ? -1.758 -0.368 1.448 1.00 93.25 83 ARG A CA 1
ATOM 666 C C . ARG A 1 83 ? -3.271 -0.577 1.515 1.00 93.25 83 ARG A C 1
ATOM 668 O O . ARG A 1 83 ? -3.843 -0.436 2.589 1.00 93.25 83 ARG A O 1
ATOM 675 N N . ASP A 1 84 ? -3.920 -0.875 0.393 1.00 90.19 84 ASP A N 1
ATOM 676 C CA . ASP A 1 84 ? -5.375 -1.058 0.342 1.00 90.19 84 ASP A CA 1
ATOM 677 C C . ASP A 1 84 ? -5.809 -2.285 1.149 1.00 90.19 84 ASP A C 1
ATOM 679 O O . ASP A 1 84 ? -6.813 -2.224 1.858 1.00 90.19 84 ASP A O 1
ATOM 683 N N . GLN A 1 85 ? -5.010 -3.355 1.124 1.00 91.31 85 GLN A N 1
ATOM 684 C CA . GLN A 1 85 ? -5.208 -4.507 1.998 1.00 91.31 85 GLN A CA 1
ATOM 685 C C . GLN A 1 85 ? -5.063 -4.128 3.482 1.00 91.31 85 GLN A C 1
ATOM 687 O O . GLN A 1 85 ? -5.962 -4.414 4.268 1.00 91.31 85 GLN A O 1
ATOM 692 N N . ALA A 1 86 ? -3.986 -3.432 3.859 1.00 90.62 86 ALA A N 1
ATOM 693 C CA . ALA A 1 86 ? -3.765 -3.003 5.243 1.00 90.62 86 ALA A CA 1
ATOM 694 C C . ALA A 1 86 ? -4.877 -2.062 5.749 1.00 90.62 86 ALA A C 1
ATOM 696 O O . ALA A 1 86 ? -5.327 -2.168 6.887 1.00 90.62 86 ALA A O 1
ATOM 697 N N . LEU A 1 87 ? -5.377 -1.164 4.891 1.00 92.88 87 LEU A N 1
ATOM 698 C CA . LEU A 1 87 ? -6.514 -0.298 5.215 1.00 92.88 87 LEU A CA 1
ATOM 699 C C . LEU A 1 87 ? -7.786 -1.105 5.506 1.00 92.88 87 LEU A C 1
ATOM 701 O O . LEU A 1 87 ? -8.481 -0.787 6.470 1.00 92.88 87 LEU A O 1
ATOM 705 N N . ALA A 1 88 ? -8.065 -2.134 4.701 1.00 93.06 88 ALA A N 1
ATOM 706 C CA . ALA A 1 88 ? -9.220 -3.007 4.890 1.00 93.06 88 ALA A CA 1
ATOM 707 C C . ALA A 1 88 ? -9.104 -3.853 6.170 1.00 93.06 88 ALA A C 1
ATOM 709 O O . ALA A 1 88 ? -10.085 -4.035 6.888 1.00 93.06 88 ALA A O 1
ATOM 710 N N . GLU A 1 89 ? -7.903 -4.332 6.501 1.00 92.62 89 GLU A N 1
ATOM 711 C CA . GLU A 1 89 ? -7.648 -5.071 7.744 1.00 92.62 89 GLU A CA 1
ATOM 712 C C . GLU A 1 89 ? -7.914 -4.209 8.991 1.00 92.62 89 GLU A C 1
ATOM 714 O O . GLU A 1 89 ? -8.459 -4.704 9.977 1.00 92.62 89 GLU A O 1
ATOM 719 N N . LEU A 1 90 ? -7.626 -2.903 8.927 1.00 93.44 90 LEU A N 1
ATOM 720 C CA . LEU A 1 90 ? -7.896 -1.943 10.004 1.00 93.44 90 LEU A CA 1
ATOM 721 C C . LEU A 1 90 ? -9.370 -1.504 10.110 1.00 93.44 90 LEU A C 1
ATOM 723 O O . LEU A 1 90 ? -9.739 -0.831 11.077 1.00 93.44 90 LEU A O 1
ATOM 727 N N . ASP A 1 91 ? -10.239 -1.851 9.156 1.00 94.75 91 ASP A N 1
ATOM 728 C CA . ASP A 1 91 ? -11.668 -1.511 9.232 1.00 94.75 91 ASP A CA 1
ATOM 729 C C . ASP A 1 91 ? -12.397 -2.309 10.323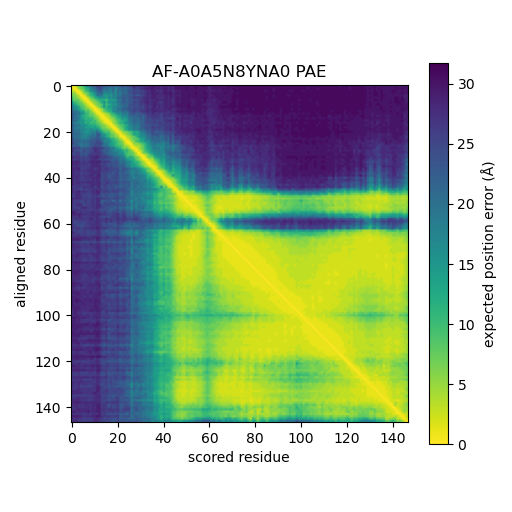 1.00 94.75 91 ASP A C 1
ATOM 731 O O . ASP A 1 91 ? -13.192 -1.742 11.072 1.00 94.75 91 ASP A O 1
ATOM 735 N N . VAL A 1 92 ? -12.085 -3.597 10.472 1.00 94.88 92 VAL A N 1
ATOM 736 C CA . VAL A 1 92 ? -12.675 -4.465 11.506 1.00 94.88 92 VAL A CA 1
ATOM 737 C C . VAL A 1 92 ? -12.378 -3.976 12.933 1.00 94.88 92 VAL A C 1
ATOM 739 O O . VAL A 1 92 ? -13.333 -3.761 13.684 1.00 94.88 92 VAL A O 1
ATOM 742 N N . PRO A 1 93 ? -11.111 -3.757 13.347 1.00 95.44 93 PRO A N 1
ATOM 743 C CA . PRO A 1 93 ? -10.815 -3.284 14.697 1.00 95.44 93 PRO A CA 1
ATOM 744 C C . PRO A 1 93 ? -11.372 -1.880 14.951 1.00 95.44 93 PRO A C 1
ATOM 746 O O . PRO A 1 93 ? -11.783 -1.590 16.072 1.00 95.44 93 PRO A O 1
ATOM 749 N N . PHE A 1 94 ? -11.467 -1.030 13.921 1.00 96.25 94 PHE A N 1
ATOM 750 C CA . PHE A 1 94 ? -12.094 0.284 14.058 1.00 96.25 94 PHE A CA 1
ATOM 751 C C . PHE A 1 94 ? -13.581 0.172 14.413 1.00 96.25 94 PHE A C 1
ATOM 753 O O . PHE A 1 94 ? -14.049 0.861 15.318 1.00 96.25 94 PHE A O 1
ATOM 760 N N . MET A 1 95 ? -14.320 -0.716 13.741 1.00 96.69 95 MET A N 1
ATOM 761 C CA . MET A 1 95 ? -15.736 -0.944 14.045 1.00 96.69 95 MET A CA 1
ATOM 762 C C . MET A 1 95 ? -15.934 -1.534 15.444 1.00 96.69 95 MET A C 1
ATOM 764 O O . MET A 1 95 ? -16.823 -1.091 16.164 1.00 96.69 95 MET A O 1
ATOM 768 N N . LEU A 1 96 ? -15.068 -2.456 15.872 1.00 96.75 96 LEU A N 1
ATOM 769 C CA . LEU A 1 96 ? -15.104 -2.995 17.236 1.00 96.75 96 LEU A CA 1
ATOM 770 C C . LEU A 1 96 ? -14.839 -1.910 18.293 1.00 96.75 96 LEU A C 1
ATOM 772 O O . LEU A 1 96 ? -15.536 -1.856 19.304 1.00 96.75 96 LEU A O 1
ATOM 776 N N . ALA A 1 97 ? -13.874 -1.017 18.059 1.00 96.38 97 ALA A N 1
ATOM 777 C CA . ALA A 1 97 ? -13.592 0.108 18.954 1.00 96.38 97 ALA A CA 1
ATOM 778 C C . ALA A 1 97 ? -14.748 1.124 19.002 1.00 96.38 97 ALA A C 1
ATOM 780 O O . ALA A 1 97 ? -15.018 1.721 20.048 1.00 96.38 97 ALA A O 1
ATOM 781 N N . LEU A 1 98 ? -15.453 1.306 17.880 1.00 96.50 98 LEU A N 1
ATOM 782 C CA . LEU A 1 98 ? -16.665 2.120 17.804 1.00 96.50 98 LEU A CA 1
ATOM 783 C C . LEU A 1 98 ? -17.796 1.511 18.643 1.00 96.50 98 LEU A C 1
ATOM 785 O O . LEU A 1 98 ? -18.421 2.218 19.430 1.00 96.50 98 LEU A O 1
ATOM 789 N N . GLU A 1 99 ? -18.027 0.203 18.512 1.00 96.62 99 GLU A N 1
ATOM 790 C CA . GLU A 1 99 ? -19.041 -0.534 19.276 1.00 96.62 99 GLU A CA 1
ATOM 791 C C . GLU A 1 99 ? -18.727 -0.579 20.777 1.00 96.62 99 GLU A C 1
ATOM 793 O O . GLU A 1 99 ? -19.630 -0.448 21.603 1.00 96.62 99 GLU A O 1
ATOM 798 N N . ALA A 1 100 ? -17.449 -0.708 21.140 1.00 96.75 100 ALA A N 1
ATOM 799 C CA . ALA A 1 100 ? -16.988 -0.660 22.526 1.00 96.75 100 ALA A CA 1
ATOM 800 C C . ALA A 1 100 ? -17.017 0.756 23.130 1.00 96.75 100 ALA A C 1
ATOM 802 O O . ALA A 1 100 ? -16.898 0.904 24.347 1.00 96.75 100 ALA A O 1
ATOM 803 N N . GLY A 1 101 ? -17.163 1.797 22.301 1.00 96.12 101 GLY A N 1
ATOM 804 C CA . GLY A 1 101 ? -17.107 3.189 22.738 1.00 96.12 101 GLY A CA 1
ATOM 805 C C . GLY A 1 101 ? -15.728 3.607 23.257 1.00 96.12 101 GLY A C 1
ATOM 806 O O . GLY A 1 101 ? -15.662 4.443 24.155 1.00 96.12 101 GLY A O 1
ATOM 807 N N . ASP A 1 102 ? -14.645 3.030 22.723 1.00 96.88 102 ASP A N 1
ATOM 808 C CA . ASP A 1 102 ? -13.265 3.346 23.110 1.00 96.88 102 ASP A CA 1
ATOM 809 C C . ASP A 1 102 ? -12.679 4.451 22.206 1.00 96.88 102 ASP A C 1
ATOM 811 O O . ASP A 1 102 ? -12.263 4.171 21.075 1.00 96.88 102 ASP A O 1
ATOM 815 N N . PRO A 1 103 ? -12.633 5.720 22.660 1.00 95.06 103 PRO A N 1
ATOM 816 C CA . PRO A 1 103 ? -12.122 6.818 21.846 1.00 95.06 103 PRO A CA 1
ATOM 817 C C . PRO A 1 103 ? -10.602 6.760 21.649 1.00 95.06 103 PRO A C 1
ATOM 819 O O . PRO A 1 103 ? -10.103 7.317 20.672 1.00 95.06 103 PRO A O 1
ATOM 822 N N . VAL A 1 104 ? -9.862 6.106 22.552 1.00 96.00 104 VAL A N 1
ATOM 823 C CA . VAL A 1 104 ? -8.398 6.014 22.468 1.00 96.00 104 VAL A CA 1
ATOM 824 C C . VAL A 1 104 ? -8.023 5.094 21.314 1.00 96.00 104 VAL A C 1
ATOM 826 O O . VAL A 1 104 ? -7.214 5.466 20.462 1.00 96.00 104 VAL A O 1
ATOM 829 N N . GLU A 1 105 ? -8.666 3.931 21.234 1.00 94.06 105 GLU A N 1
ATOM 830 C CA . GLU A 1 105 ? -8.397 2.974 20.162 1.00 94.06 105 GLU A CA 1
ATOM 831 C C . GLU A 1 105 ? -8.914 3.473 18.802 1.00 94.06 105 GLU A C 1
ATOM 833 O O . GLU A 1 105 ? -8.238 3.320 17.782 1.00 94.06 105 GLU A O 1
ATOM 838 N N . GLN A 1 106 ? -10.053 4.176 18.776 1.00 94.75 106 GLN A N 1
ATOM 839 C CA . GLN A 1 106 ? -10.537 4.852 17.566 1.00 94.75 106 GLN A CA 1
ATOM 840 C C . GLN A 1 106 ? -9.528 5.876 17.034 1.00 94.75 106 GLN A C 1
ATOM 842 O O . GLN A 1 106 ? -9.272 5.915 15.825 1.00 94.75 106 GLN A O 1
ATOM 847 N N . GLN A 1 107 ? -8.947 6.697 17.916 1.00 96.69 107 GLN A N 1
ATOM 848 C CA . GLN A 1 107 ? -7.940 7.679 17.523 1.00 96.69 107 GLN A CA 1
ATOM 849 C C . GLN A 1 107 ? -6.681 6.989 16.989 1.00 96.69 107 GLN A C 1
ATOM 851 O O . GLN A 1 107 ? -6.235 7.323 15.890 1.00 96.69 107 GLN A O 1
ATOM 856 N N . ARG A 1 108 ? -6.167 5.979 17.702 1.00 96.50 108 ARG A N 1
ATOM 857 C CA . ARG A 1 108 ? -4.979 5.216 17.294 1.00 96.50 108 ARG A CA 1
ATOM 858 C C . ARG A 1 108 ? -5.133 4.624 15.889 1.00 96.50 108 ARG A C 1
ATOM 860 O O . ARG A 1 108 ? -4.265 4.810 15.039 1.00 96.50 108 ARG A O 1
ATOM 867 N N . ILE A 1 109 ? -6.259 3.959 15.618 1.00 95.81 109 ILE A N 1
ATOM 868 C CA . ILE A 1 109 ? -6.524 3.341 14.308 1.00 95.81 109 ILE A CA 1
ATOM 869 C C . ILE A 1 109 ? -6.727 4.405 13.218 1.00 95.81 109 ILE A C 1
ATOM 871 O O . ILE A 1 109 ? -6.335 4.205 12.068 1.00 95.81 109 ILE A O 1
ATOM 875 N N . THR A 1 110 ? -7.316 5.554 13.556 1.00 95.50 110 THR A N 1
ATOM 876 C CA . THR A 1 110 ? -7.489 6.662 12.602 1.00 95.50 110 THR A CA 1
ATOM 877 C C . THR A 1 110 ? -6.143 7.251 12.176 1.00 95.50 110 THR A C 1
ATOM 879 O O . THR A 1 110 ? -5.936 7.492 10.986 1.00 95.50 110 THR A O 1
ATOM 882 N N . GLU A 1 111 ? -5.211 7.434 13.113 1.00 95.88 111 GLU A N 1
ATOM 883 C CA . GLU A 1 111 ? -3.844 7.897 12.834 1.00 95.88 111 GLU A CA 1
ATOM 884 C C . GLU A 1 111 ? -3.061 6.885 11.980 1.00 95.88 111 GLU A C 1
ATOM 886 O O . GLU A 1 111 ? -2.366 7.263 11.031 1.00 95.88 111 GLU A O 1
ATOM 891 N N . GLU A 1 112 ? -3.232 5.588 12.244 1.00 94.38 112 GLU A N 1
ATOM 892 C CA . GLU A 1 112 ? -2.621 4.512 11.456 1.00 94.38 112 GLU A CA 1
ATOM 893 C C . GLU A 1 112 ? -3.161 4.490 10.015 1.00 94.38 112 GLU A C 1
ATOM 895 O O . GLU A 1 112 ? -2.402 4.487 9.041 1.00 94.38 112 GLU A O 1
ATOM 900 N N . LYS A 1 113 ? -4.485 4.601 9.853 1.00 94.44 113 LYS A N 1
ATOM 901 C CA . LYS A 1 113 ? -5.137 4.730 8.542 1.00 94.44 113 LYS A CA 1
ATOM 902 C C . LYS A 1 113 ? -4.698 5.975 7.784 1.00 94.44 113 LYS A C 1
ATOM 904 O O . LYS A 1 113 ? -4.564 5.923 6.560 1.00 94.44 113 LYS A O 1
ATOM 909 N N . GLN A 1 114 ? -4.496 7.091 8.479 1.00 95.31 114 GLN A N 1
ATOM 910 C CA . GLN A 1 114 ? -3.992 8.311 7.859 1.00 95.31 114 GLN A CA 1
ATOM 911 C C . GLN A 1 114 ? -2.560 8.107 7.353 1.00 95.31 114 GLN A C 1
ATOM 913 O O . GLN A 1 114 ? -2.284 8.375 6.184 1.00 95.31 114 GLN A O 1
ATOM 918 N N . SER A 1 115 ? -1.698 7.512 8.179 1.00 93.62 115 SER A N 1
ATOM 919 C CA . SER A 1 115 ? -0.314 7.185 7.814 1.00 93.62 115 SER A CA 1
ATOM 920 C C . SER A 1 115 ? -0.240 6.323 6.547 1.00 93.62 115 SER A C 1
ATOM 922 O O . SER A 1 115 ? 0.550 6.606 5.649 1.00 93.62 115 SER A O 1
ATOM 924 N N . LEU A 1 116 ? -1.123 5.324 6.414 1.00 93.56 116 LEU A N 1
ATOM 925 C CA . LEU A 1 116 ? -1.236 4.496 5.204 1.00 93.56 116 LEU A CA 1
ATOM 926 C C . LEU A 1 116 ? -1.669 5.302 3.965 1.00 93.56 116 LEU A C 1
ATOM 928 O O . LEU A 1 116 ? -1.165 5.079 2.860 1.00 93.56 116 LEU A O 1
ATOM 932 N N . ARG A 1 117 ? -2.602 6.247 4.122 1.00 93.19 117 ARG A N 1
ATOM 933 C CA . ARG A 1 117 ? -3.105 7.092 3.022 1.00 93.19 117 ARG A CA 1
ATOM 934 C C . ARG A 1 117 ? -2.064 8.085 2.515 1.00 93.19 117 ARG A C 1
ATOM 936 O O . ARG A 1 117 ? -2.082 8.395 1.324 1.00 93.19 117 ARG A O 1
ATOM 943 N N . ASP A 1 118 ? -1.151 8.519 3.374 1.00 93.81 118 ASP A N 1
ATOM 944 C CA . ASP A 1 118 ? -0.125 9.515 3.051 1.00 93.81 118 ASP A CA 1
ATOM 945 C C . ASP A 1 118 ? 1.067 8.934 2.264 1.00 93.81 118 ASP A C 1
ATOM 947 O O . ASP A 1 118 ? 1.831 9.682 1.641 1.00 93.81 118 ASP A O 1
ATOM 951 N N . ILE A 1 119 ? 1.204 7.602 2.200 1.00 89.56 119 ILE A N 1
ATOM 952 C CA . ILE A 1 119 ? 2.312 6.917 1.508 1.00 89.56 119 ILE A CA 1
ATOM 953 C C . ILE A 1 119 ? 2.483 7.378 0.045 1.00 89.56 119 ILE A C 1
ATOM 955 O O . ILE A 1 119 ? 3.578 7.803 -0.317 1.00 89.56 119 ILE A O 1
ATOM 959 N N . PRO A 1 120 ? 1.461 7.366 -0.835 1.00 88.38 120 PRO A N 1
ATOM 960 C CA . PRO A 1 120 ? 1.668 7.689 -2.249 1.00 88.38 120 PRO A CA 1
ATOM 961 C C . PRO A 1 120 ? 2.025 9.157 -2.507 1.00 88.38 120 PRO A C 1
ATOM 963 O O . PRO A 1 120 ? 2.534 9.466 -3.580 1.00 88.38 120 PRO A O 1
ATOM 966 N N . GLN A 1 121 ? 1.712 10.056 -1.567 1.00 87.75 121 GLN A N 1
ATOM 967 C CA . GLN A 1 121 ? 2.003 11.490 -1.674 1.00 87.75 121 GLN A CA 1
ATOM 968 C C . GLN A 1 121 ? 3.431 11.808 -1.220 1.00 87.75 121 GLN A C 1
ATOM 970 O O . GLN A 1 121 ? 4.092 12.675 -1.784 1.00 87.75 121 GLN A O 1
ATOM 975 N N . THR A 1 122 ? 3.913 11.098 -0.202 1.00 85.69 122 THR A N 1
ATOM 976 C CA . THR A 1 122 ? 5.232 11.323 0.407 1.00 85.69 122 THR A CA 1
ATOM 977 C C . THR A 1 122 ?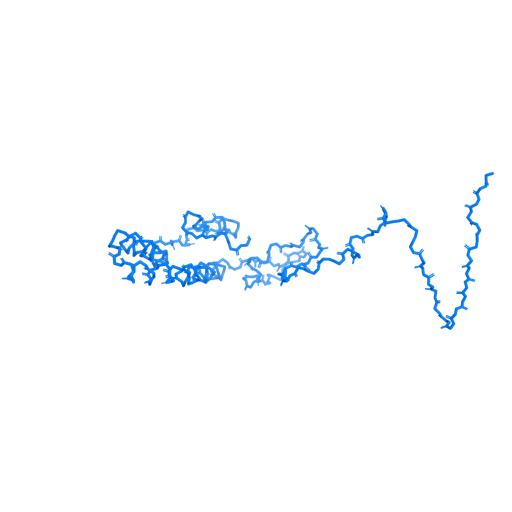 6.350 10.542 -0.285 1.00 85.69 122 THR A C 1
ATOM 979 O O . THR A 1 122 ? 7.528 10.891 -0.172 1.00 85.69 122 THR A O 1
ATOM 982 N N . PHE A 1 123 ? 6.002 9.491 -1.028 1.00 86.44 123 PHE A N 1
ATOM 983 C CA . PHE A 1 123 ? 6.970 8.557 -1.577 1.00 86.44 123 PHE A CA 1
ATOM 984 C C . PHE A 1 123 ? 7.442 8.935 -2.988 1.00 86.44 123 PHE A C 1
ATOM 986 O O . PHE A 1 123 ? 6.863 8.547 -4.005 1.00 86.44 123 PHE A O 1
ATOM 993 N N . ASP A 1 124 ? 8.549 9.680 -3.050 1.00 88.88 124 ASP A N 1
ATOM 994 C CA . ASP A 1 124 ? 9.200 10.031 -4.313 1.00 88.88 124 ASP A CA 1
ATOM 995 C C . ASP A 1 124 ? 10.089 8.894 -4.851 1.00 88.88 124 ASP A C 1
ATOM 997 O O . ASP A 1 124 ? 11.190 8.620 -4.354 1.00 88.88 124 ASP A O 1
ATOM 1001 N N . LEU A 1 125 ? 9.617 8.270 -5.933 1.00 90.12 125 LEU A N 1
ATOM 1002 C CA . LEU A 1 125 ? 10.317 7.217 -6.669 1.00 90.12 125 LEU A CA 1
ATOM 1003 C C . LEU A 1 125 ? 11.256 7.730 -7.764 1.00 90.12 125 LEU A C 1
ATOM 1005 O O . LEU A 1 125 ? 12.026 6.955 -8.351 1.00 90.12 125 LEU A O 1
ATOM 1009 N N . SER A 1 126 ? 11.208 9.027 -8.067 1.00 89.31 126 SER A N 1
ATOM 1010 C CA . SER A 1 126 ? 11.969 9.628 -9.158 1.00 89.31 126 SER A CA 1
ATOM 1011 C C . SER A 1 126 ? 13.475 9.600 -8.908 1.00 89.31 126 SER A C 1
ATOM 1013 O O . SER A 1 126 ? 14.232 9.625 -9.873 1.00 89.31 126 SER A O 1
ATOM 1015 N N . LYS A 1 127 ? 13.928 9.475 -7.655 1.00 90.12 127 LYS A N 1
ATOM 1016 C CA . LYS A 1 127 ? 15.350 9.415 -7.271 1.00 90.12 127 LYS A CA 1
ATOM 1017 C C . LYS A 1 127 ? 16.039 8.083 -7.593 1.00 90.12 127 LYS A C 1
ATOM 1019 O O . LYS A 1 127 ? 17.249 8.057 -7.809 1.00 90.12 127 LYS A O 1
ATOM 1024 N N . TYR A 1 128 ? 15.292 6.985 -7.713 1.00 90.00 128 TYR A N 1
ATOM 1025 C CA . TYR A 1 128 ? 15.873 5.658 -7.941 1.00 90.00 128 TYR A CA 1
ATOM 1026 C C . TYR A 1 128 ? 16.227 5.433 -9.417 1.00 90.00 128 TYR A C 1
ATOM 1028 O O . TYR A 1 128 ? 15.474 5.795 -10.332 1.00 90.00 128 TYR A O 1
ATOM 1036 N N . ARG A 1 129 ? 17.416 4.867 -9.659 1.00 86.19 129 ARG A N 1
ATOM 1037 C CA . ARG A 1 129 ? 18.008 4.687 -11.001 1.00 86.19 129 ARG A CA 1
ATOM 1038 C C . ARG A 1 129 ? 18.195 3.225 -11.394 1.00 86.19 129 ARG A C 1
ATOM 1040 O O . ARG A 1 129 ? 18.362 2.957 -12.576 1.00 86.19 129 ARG A O 1
ATOM 1047 N N . THR A 1 130 ? 18.137 2.298 -10.439 1.00 84.75 130 THR A N 1
ATOM 1048 C CA . THR A 1 130 ? 18.300 0.864 -10.699 1.00 84.75 130 THR A CA 1
ATOM 1049 C C . THR A 1 130 ? 17.135 0.066 -10.110 1.00 84.75 130 THR A C 1
ATOM 1051 O O . THR A 1 130 ? 16.570 0.487 -9.098 1.00 84.75 130 THR A O 1
ATOM 1054 N N . PRO A 1 131 ? 16.782 -1.098 -10.684 1.00 83.00 131 PRO A N 1
ATOM 1055 C CA . PRO A 1 131 ? 15.707 -1.940 -10.158 1.00 83.00 131 PRO A CA 1
ATOM 1056 C C . PRO A 1 131 ? 15.956 -2.370 -8.707 1.00 83.00 131 PRO A C 1
ATOM 1058 O O . PRO A 1 131 ? 15.051 -2.314 -7.883 1.00 83.00 131 PRO A O 1
ATOM 1061 N N . ASN A 1 132 ? 17.202 -2.706 -8.363 1.00 83.25 132 ASN A N 1
AT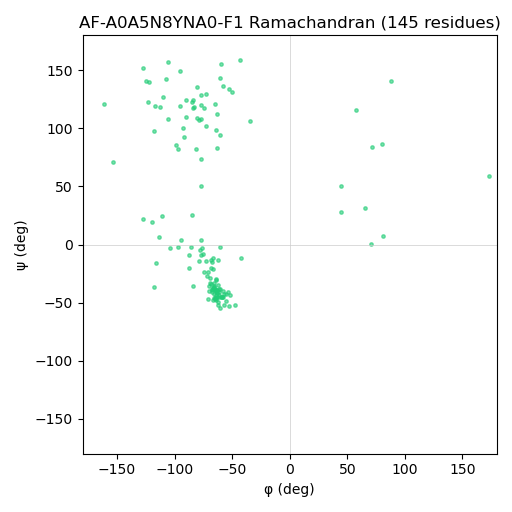OM 1062 C CA . ASN A 1 132 ? 17.560 -3.128 -7.007 1.00 83.25 132 ASN A CA 1
ATOM 1063 C C . ASN A 1 132 ? 17.356 -2.002 -5.985 1.00 83.25 132 ASN A C 1
ATOM 1065 O O . ASN A 1 132 ? 16.785 -2.236 -4.924 1.00 83.25 132 ASN A O 1
ATOM 1069 N N . THR A 1 133 ? 17.771 -0.770 -6.314 1.00 85.00 133 THR A N 1
ATOM 1070 C CA . THR A 1 133 ? 17.573 0.383 -5.416 1.00 85.00 133 THR A CA 1
ATOM 1071 C C . THR A 1 133 ? 16.103 0.771 -5.301 1.00 85.00 133 THR A C 1
ATOM 1073 O O . THR A 1 133 ? 15.668 1.171 -4.227 1.00 85.00 133 THR A O 1
ATOM 1076 N N . LEU A 1 134 ? 15.328 0.598 -6.377 1.00 87.06 134 LEU A N 1
ATOM 1077 C CA . LEU A 1 134 ? 13.884 0.804 -6.365 1.00 87.06 134 LEU A CA 1
ATOM 1078 C C . LEU A 1 134 ? 13.180 -0.237 -5.483 1.00 87.06 134 LEU A C 1
ATOM 1080 O O . LEU A 1 134 ? 12.387 0.129 -4.627 1.00 87.06 134 LEU A O 1
ATOM 1084 N N . LYS A 1 135 ? 13.501 -1.527 -5.623 1.00 85.25 135 LYS A N 1
ATOM 1085 C CA . LYS A 1 135 ? 12.898 -2.587 -4.798 1.00 85.25 135 LYS A CA 1
ATOM 1086 C C . LYS A 1 135 ? 13.237 -2.423 -3.315 1.00 85.25 135 LYS A C 1
ATOM 1088 O O . LYS A 1 135 ? 12.360 -2.585 -2.475 1.00 85.25 135 LYS A O 1
ATOM 1093 N N . ALA A 1 136 ? 14.479 -2.050 -3.009 1.00 87.38 136 ALA A N 1
ATOM 1094 C CA . ALA A 1 136 ? 14.934 -1.805 -1.642 1.00 87.38 136 ALA A CA 1
ATOM 1095 C C . ALA A 1 136 ? 14.287 -0.576 -0.982 1.00 87.38 136 ALA A C 1
ATOM 1097 O O . ALA A 1 136 ? 14.385 -0.423 0.229 1.00 87.38 136 ALA A O 1
ATOM 1098 N N . SER A 1 137 ? 13.638 0.303 -1.752 1.00 88.62 137 SER A N 1
ATOM 1099 C CA . SER A 1 137 ? 13.003 1.506 -1.210 1.00 88.62 137 SER A CA 1
ATOM 1100 C C . SER A 1 137 ? 11.674 1.265 -0.496 1.00 88.62 137 SER A C 1
ATOM 1102 O O . SER A 1 137 ? 11.110 2.210 0.043 1.00 88.62 137 SER A O 1
ATOM 1104 N N . TRP A 1 138 ? 11.180 0.025 -0.480 1.00 87.62 138 TRP A N 1
ATOM 1105 C CA . TRP A 1 138 ? 9.890 -0.333 0.101 1.00 87.62 138 TRP A CA 1
ATOM 1106 C C . TRP A 1 138 ? 9.704 0.213 1.534 1.00 87.62 138 TRP A C 1
ATOM 1108 O O . TRP A 1 138 ? 10.586 0.008 2.370 1.00 87.62 138 TRP A O 1
ATOM 1118 N N . PRO A 1 139 ? 8.566 0.863 1.853 1.00 88.25 139 PRO A N 1
ATOM 1119 C CA . PRO A 1 139 ? 8.310 1.431 3.177 1.00 88.25 139 PRO A CA 1
ATOM 1120 C C . PRO A 1 139 ? 7.921 0.339 4.192 1.00 88.25 139 PRO A C 1
ATOM 1122 O O . PRO A 1 139 ? 6.765 0.223 4.594 1.00 88.25 139 PRO A O 1
ATOM 1125 N N . SER A 1 140 ? 8.898 -0.466 4.616 1.00 85.56 140 SER A N 1
ATOM 1126 C CA . SER A 1 140 ? 8.704 -1.602 5.533 1.00 85.56 140 SER A CA 1
ATOM 1127 C C . SER A 1 140 ? 8.333 -1.213 6.966 1.00 85.56 140 SER A C 1
ATOM 1129 O O . SER A 1 140 ? 7.956 -2.073 7.751 1.00 85.56 140 SER A O 1
ATOM 1131 N N . GLU A 1 141 ? 8.478 0.063 7.330 1.00 83.69 141 GLU A N 1
ATOM 1132 C CA . GLU A 1 141 ? 8.069 0.578 8.644 1.00 83.69 141 GLU A CA 1
ATOM 1133 C C . GLU A 1 141 ? 6.544 0.654 8.786 1.00 83.69 141 GLU A C 1
ATOM 1135 O O . GLU A 1 141 ? 6.032 0.570 9.897 1.00 83.69 141 GLU A O 1
ATOM 1140 N N . ILE A 1 142 ? 5.828 0.810 7.665 1.00 82.06 142 ILE A N 1
ATOM 1141 C CA . ILE A 1 142 ? 4.377 1.044 7.641 1.00 82.06 142 ILE A CA 1
ATOM 1142 C C . ILE A 1 142 ? 3.649 -0.095 6.919 1.00 82.06 142 ILE A C 1
ATOM 1144 O O . ILE A 1 142 ? 2.547 -0.470 7.308 1.00 82.06 142 ILE A O 1
ATOM 1148 N N . LEU A 1 143 ? 4.246 -0.650 5.859 1.00 84.00 143 LEU A N 1
ATOM 1149 C CA . LEU A 1 143 ? 3.650 -1.730 5.080 1.00 84.00 143 LEU A CA 1
ATOM 1150 C C . LEU A 1 143 ? 4.360 -3.060 5.332 1.00 84.00 143 LEU A C 1
ATOM 1152 O O . LEU A 1 143 ? 5.594 -3.093 5.382 1.00 84.00 143 LEU A O 1
ATOM 1156 N N . PRO A 1 144 ? 3.612 -4.178 5.374 1.00 80.44 144 PRO A N 1
ATOM 1157 C CA . PRO A 1 144 ? 4.224 -5.495 5.344 1.00 80.44 144 PRO A CA 1
ATOM 1158 C C . PRO A 1 144 ? 5.038 -5.676 4.054 1.00 80.44 144 PRO A C 1
ATOM 1160 O O . PRO A 1 144 ? 4.809 -5.005 3.038 1.00 80.44 144 PRO A O 1
ATOM 1163 N N . LEU A 1 145 ? 6.031 -6.568 4.102 1.00 74.56 145 LEU A N 1
ATOM 1164 C CA . LEU A 1 145 ? 6.815 -6.905 2.916 1.00 74.56 145 LEU A CA 1
ATOM 1165 C C . LEU A 1 145 ? 5.893 -7.485 1.838 1.00 74.56 145 LEU A C 1
ATOM 1167 O O . LEU A 1 145 ? 4.955 -8.208 2.170 1.00 74.56 145 LEU A O 1
ATOM 1171 N N . PRO A 1 146 ? 6.146 -7.177 0.554 1.00 65.12 146 PRO A N 1
ATOM 1172 C CA . PRO A 1 146 ? 5.227 -7.572 -0.497 1.00 65.12 146 PRO A CA 1
ATOM 1173 C C . PRO A 1 146 ? 5.115 -9.098 -0.628 1.00 65.12 146 PRO A C 1
ATOM 1175 O O . PRO A 1 146 ? 4.040 -9.552 -0.999 1.00 65.12 146 PRO A O 1
ATOM 1178 N N . TYR A 1 147 ? 6.169 -9.860 -0.307 1.00 56.88 147 TYR A N 1
ATOM 1179 C CA . TYR A 1 147 ? 6.254 -11.328 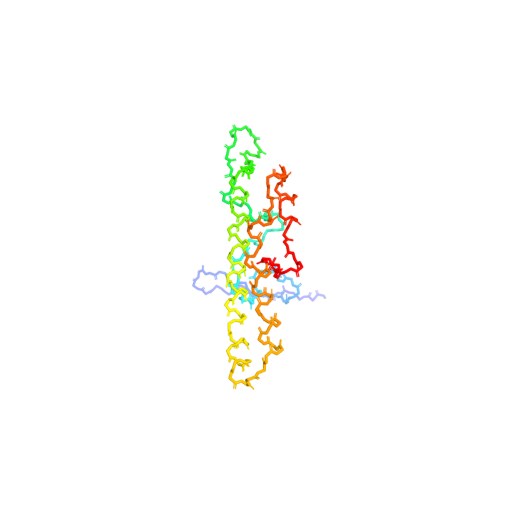-0.175 1.00 56.88 147 TYR A CA 1
ATOM 1180 C C . TYR A 1 147 ? 7.696 -11.705 0.187 1.00 56.88 147 TYR A C 1
ATOM 1182 O O . TYR A 1 147 ? 8.612 -10.934 -0.201 1.00 56.88 147 TYR A O 1
#

pLDDT: mean 72.78, std 22.62, range [31.84, 96.88]

Nearest PDB structures (foldseek):
  7rut-assembly1_D  TM=5.069E-01  e=1.404E+00  Homo sapiens
  6zw5-assembly1_A  TM=5.574E-01  e=3.210E+00  Nostoc punctiforme
  6zw6-assembly1_A  TM=5.651E-01  e=4.066E+00  Nostoc punctiforme

Foldseek 3Di:
DDDDDDDQDDDPPDGDDDDDDPPPDDPPPPDDDDPDPPDPVDPPPDDCQQVVQWDAQPDDDPGTDGPLVSSLVSLVVLLVVQLVVVLVVLVVVLVVCVVVVPVVSVVVSVVLNVVSVCCSVPDDQVPDDDSVVSLVSDPVVNTPRSD

Mean predicted aligned error: 14.83 Å